Protein AF-A0A1V4E5U4-F1 (afdb_monomer_lite)

Structure (mmCIF, N/CA/C/O backbone):
data_AF-A0A1V4E5U4-F1
#
_entry.id   AF-A0A1V4E5U4-F1
#
loop_
_atom_site.group_PDB
_atom_site.id
_atom_site.type_symbol
_atom_site.label_atom_id
_atom_site.label_alt_id
_atom_site.label_comp_id
_atom_site.label_asym_id
_atom_site.label_entity_id
_atom_site.label_seq_id
_atom_site.pdbx_PDB_ins_code
_atom_site.Cartn_x
_atom_site.Cartn_y
_atom_site.Cartn_z
_atom_site.occupancy
_atom_site.B_iso_or_equiv
_atom_site.auth_seq_id
_atom_site.auth_comp_id
_atom_site.auth_asym_id
_atom_site.auth_atom_id
_atom_site.pdbx_PDB_model_num
ATOM 1 N N . MET A 1 1 ? -10.534 35.169 23.908 1.00 41.06 1 MET A N 1
ATOM 2 C CA . MET A 1 1 ? -10.774 34.418 22.659 1.00 41.06 1 MET A CA 1
ATOM 3 C C . MET A 1 1 ? -10.955 32.954 23.015 1.00 41.06 1 MET A C 1
ATOM 5 O O . MET A 1 1 ? -10.222 32.451 23.857 1.00 41.06 1 MET A O 1
ATOM 9 N N . LEU A 1 2 ? -11.997 32.345 2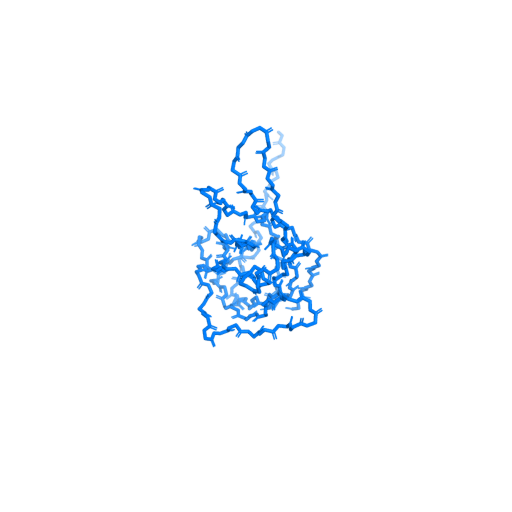2.458 1.00 39.38 2 LEU A N 1
ATOM 10 C CA . LEU A 1 2 ? -12.479 30.988 22.715 1.00 39.38 2 LEU A CA 1
ATOM 11 C C . LEU A 1 2 ? -11.385 29.955 22.383 1.00 39.38 2 LEU A C 1
ATOM 13 O O . LEU A 1 2 ? -10.937 29.896 21.241 1.00 39.38 2 LEU A O 1
ATOM 17 N N . SER A 1 3 ? -10.958 29.148 23.358 1.00 39.97 3 SER A N 1
ATOM 18 C CA . SER A 1 3 ? -10.188 27.933 23.068 1.00 39.97 3 SER A CA 1
ATOM 19 C C . SER A 1 3 ? -11.150 26.912 22.472 1.00 39.97 3 SER A C 1
ATOM 21 O O . SER A 1 3 ? -12.007 26.389 23.184 1.00 39.97 3 SER A O 1
ATOM 23 N N . LEU A 1 4 ? -11.041 26.647 21.168 1.00 44.25 4 LEU A N 1
ATOM 24 C CA . LEU A 1 4 ? -11.594 25.430 20.583 1.00 44.25 4 LEU A CA 1
ATOM 25 C C . LEU A 1 4 ? -10.846 24.263 21.232 1.00 44.25 4 LEU A C 1
ATOM 27 O O . LEU A 1 4 ? -9.720 23.946 20.856 1.00 44.25 4 LEU A O 1
ATOM 31 N N . ALA A 1 5 ? -11.460 23.649 22.239 1.00 43.66 5 ALA A N 1
ATOM 32 C CA . ALA A 1 5 ? -11.085 22.310 22.641 1.00 43.66 5 ALA A CA 1
ATOM 33 C C . ALA A 1 5 ? -11.330 21.414 21.421 1.00 43.66 5 ALA A C 1
ATOM 35 O O . ALA A 1 5 ? -12.478 21.106 21.097 1.00 43.66 5 ALA A O 1
ATOM 36 N N . LEU A 1 6 ? -10.264 21.036 20.708 1.00 47.09 6 LEU A N 1
ATOM 37 C CA . LEU A 1 6 ? -10.308 19.835 19.886 1.00 47.09 6 LEU A CA 1
ATOM 38 C C . LEU A 1 6 ? -10.666 18.719 20.862 1.00 47.09 6 LEU A C 1
ATOM 40 O O . LEU A 1 6 ? -9.841 18.330 21.690 1.00 47.09 6 LEU A O 1
ATOM 44 N N . ALA A 1 7 ? -11.919 18.268 20.825 1.00 43.84 7 ALA A N 1
ATOM 45 C CA . ALA A 1 7 ? -12.290 17.042 21.500 1.00 43.84 7 ALA A CA 1
ATOM 46 C C . ALA A 1 7 ? -11.277 15.977 21.050 1.00 43.84 7 ALA A C 1
ATOM 48 O O . ALA A 1 7 ? -11.037 15.878 19.841 1.00 43.84 7 ALA A O 1
ATOM 49 N N . PRO A 1 8 ? -10.634 15.236 21.972 1.00 42.00 8 PRO A N 1
ATOM 50 C CA . PRO A 1 8 ? -9.810 14.113 21.568 1.00 42.00 8 PRO A CA 1
ATOM 51 C C . PRO A 1 8 ? -10.705 13.207 20.728 1.00 42.00 8 PRO A C 1
ATOM 53 O O . PRO A 1 8 ? -11.703 12.682 21.227 1.00 42.00 8 PRO A O 1
ATOM 56 N N . SER A 1 9 ? -10.391 13.095 19.434 1.00 50.31 9 SER A N 1
ATOM 57 C CA . SER A 1 9 ? -11.001 12.102 18.557 1.00 50.31 9 SER A CA 1
ATOM 58 C C . SER A 1 9 ? -10.952 10.779 19.314 1.00 50.31 9 SER A C 1
ATOM 60 O O . SER A 1 9 ? -9.885 10.473 19.859 1.00 50.31 9 SER A O 1
ATOM 62 N N . PRO A 1 10 ? -12.064 10.031 19.434 1.00 47.19 10 PRO A N 1
ATOM 63 C CA . PRO A 1 10 ? -12.057 8.807 20.217 1.00 47.19 10 PRO A CA 1
ATOM 64 C C . PRO A 1 10 ? -10.911 7.941 19.703 1.00 47.19 10 PRO A C 1
ATOM 66 O O . PRO A 1 10 ? -10.859 7.616 18.515 1.00 47.19 10 PRO A O 1
ATOM 69 N N . ALA A 1 11 ? -9.944 7.664 20.582 1.00 51.22 11 ALA A N 1
ATOM 70 C CA . ALA A 1 11 ? -8.824 6.809 20.248 1.00 51.22 11 ALA A CA 1
ATOM 71 C C . ALA A 1 11 ? -9.411 5.501 19.714 1.00 51.22 11 ALA A C 1
ATOM 73 O O . ALA A 1 11 ? -10.242 4.875 20.373 1.00 51.22 11 ALA A O 1
ATOM 74 N N . MET A 1 12 ? -9.030 5.139 18.491 1.00 57.50 12 MET A N 1
ATOM 75 C CA . MET A 1 12 ? -9.413 3.884 17.856 1.00 57.50 12 MET A CA 1
ATOM 76 C C . MET A 1 12 ? -9.002 2.726 18.774 1.00 57.50 12 MET A C 1
ATOM 78 O O . MET A 1 12 ? -7.836 2.339 18.804 1.00 57.50 12 MET A O 1
ATOM 82 N N . ALA A 1 13 ? -9.947 2.196 19.552 1.00 50.78 13 ALA A N 1
ATOM 83 C CA . ALA A 1 13 ? -9.697 1.093 20.481 1.00 50.78 13 ALA A CA 1
ATOM 84 C C . ALA A 1 13 ? -9.611 -0.269 19.764 1.00 50.78 13 ALA A C 1
ATOM 86 O O . ALA A 1 13 ? -9.187 -1.255 20.360 1.00 50.78 13 ALA A O 1
ATOM 87 N N . GLY A 1 14 ? -10.016 -0.324 18.490 1.00 65.81 14 GLY A N 1
ATOM 88 C CA . GLY A 1 14 ? -10.008 -1.528 17.668 1.00 65.81 14 GLY A CA 1
ATOM 89 C C . GLY A 1 14 ? -8.713 -1.720 16.883 1.00 65.81 14 GLY A C 1
ATOM 90 O O . GLY A 1 14 ? -8.035 -0.766 16.498 1.00 65.81 14 GLY A O 1
ATOM 91 N N . THR A 1 15 ? -8.390 -2.983 16.628 1.00 79.75 15 THR A N 1
ATOM 92 C CA . THR A 1 15 ? -7.368 -3.383 15.663 1.00 79.75 15 THR A CA 1
ATOM 93 C C . THR A 1 15 ? -7.874 -3.108 14.245 1.00 79.75 15 THR A C 1
ATOM 95 O O . THR A 1 15 ? -8.970 -3.542 13.897 1.00 79.75 15 THR A O 1
ATOM 98 N N . VAL A 1 16 ? -7.086 -2.406 13.427 1.00 89.62 16 VAL A N 1
ATOM 99 C CA . VAL A 1 16 ? -7.415 -2.146 12.015 1.00 89.62 16 VAL A CA 1
ATOM 100 C C . VAL A 1 16 ? -6.669 -3.129 11.134 1.00 89.62 16 VAL A C 1
ATOM 102 O O . VAL A 1 16 ? -5.477 -3.346 11.333 1.00 89.62 16 VAL A O 1
ATOM 105 N N . THR A 1 17 ? -7.336 -3.678 10.126 1.00 92.88 17 THR A N 1
ATOM 106 C CA . THR A 1 17 ? -6.674 -4.450 9.071 1.00 92.88 17 THR A CA 1
ATOM 107 C C . THR A 1 17 ? -6.534 -3.595 7.820 1.00 92.88 17 THR A C 1
ATOM 109 O O . THR A 1 17 ? -7.520 -3.081 7.301 1.00 92.88 17 THR A O 1
ATOM 112 N N . LEU A 1 18 ? -5.314 -3.447 7.316 1.00 93.94 18 LEU A N 1
ATOM 113 C CA . LEU A 1 18 ? -5.061 -2.921 5.983 1.00 93.94 18 LEU A CA 1
ATOM 114 C C . LEU A 1 18 ? -5.153 -4.063 4.969 1.00 93.94 18 LEU A C 1
ATOM 116 O O . LEU A 1 18 ? -4.450 -5.055 5.115 1.00 93.94 18 LEU A O 1
ATOM 120 N N . GLN A 1 19 ? -5.955 -3.899 3.925 1.00 95.88 19 GLN A N 1
ATOM 121 C CA . GLN A 1 19 ? -5.927 -4.696 2.703 1.00 95.88 19 GLN A CA 1
ATOM 122 C C . GLN A 1 19 ? -5.356 -3.819 1.589 1.00 95.88 19 GLN A C 1
ATOM 124 O O . GLN A 1 19 ? -6.002 -2.881 1.121 1.00 95.88 19 GLN A O 1
ATOM 129 N N . ALA A 1 20 ? -4.111 -4.081 1.213 1.00 94.06 20 ALA A N 1
ATOM 130 C CA . ALA A 1 20 ? -3.353 -3.254 0.292 1.00 94.06 20 ALA A CA 1
ATOM 131 C C . ALA A 1 20 ? -3.200 -3.935 -1.065 1.00 94.06 20 ALA A C 1
ATOM 133 O O . ALA A 1 20 ? -2.895 -5.123 -1.135 1.00 94.06 20 ALA A O 1
ATOM 134 N N . THR A 1 21 ? -3.331 -3.151 -2.131 1.00 94.00 21 THR A N 1
ATOM 135 C CA . THR A 1 21 ? -2.782 -3.465 -3.453 1.00 94.00 21 THR A CA 1
ATOM 136 C C . THR A 1 21 ? -1.715 -2.427 -3.780 1.00 94.00 21 THR A C 1
ATOM 138 O O . THR A 1 21 ? -1.976 -1.230 -3.673 1.00 94.00 21 THR A O 1
ATOM 141 N N . VAL A 1 22 ? -0.516 -2.858 -4.161 1.00 91.12 22 VAL A N 1
ATOM 142 C CA . VAL A 1 22 ? 0.575 -1.969 -4.579 1.00 91.12 22 VAL A CA 1
ATOM 143 C C . VAL A 1 22 ? 0.969 -2.339 -5.996 1.00 91.12 22 VAL A C 1
ATOM 145 O O . VAL A 1 22 ? 1.429 -3.451 -6.241 1.00 91.12 22 VAL A O 1
ATOM 148 N N . ASP A 1 23 ? 0.746 -1.411 -6.913 1.00 88.81 23 ASP A N 1
ATOM 149 C CA . ASP A 1 23 ? 0.934 -1.557 -8.352 1.00 88.81 23 ASP A CA 1
ATOM 150 C C . ASP A 1 23 ? 2.159 -0.748 -8.793 1.00 88.81 23 ASP A C 1
ATOM 152 O O . ASP A 1 23 ? 2.264 0.442 -8.484 1.00 88.81 23 ASP A O 1
ATOM 156 N N . CYS A 1 24 ? 3.084 -1.387 -9.508 1.00 81.25 24 CYS A N 1
ATOM 157 C CA . CYS A 1 24 ? 4.146 -0.693 -10.225 1.00 81.25 24 CYS A CA 1
ATOM 158 C C . CYS A 1 24 ? 3.659 -0.335 -11.632 1.00 81.25 24 CYS A C 1
ATOM 160 O O . CYS A 1 24 ? 3.873 -1.061 -12.605 1.00 81.25 24 CYS A O 1
ATOM 162 N N . LEU A 1 25 ? 3.016 0.829 -11.733 1.00 70.62 25 LEU A N 1
ATOM 163 C CA . LEU A 1 25 ? 2.399 1.312 -12.958 1.00 70.62 25 LEU A CA 1
ATOM 164 C C . LEU A 1 25 ? 3.471 1.533 -14.034 1.00 70.62 25 LEU A C 1
ATOM 166 O O . LEU A 1 25 ? 4.252 2.484 -13.970 1.00 70.62 25 LEU A O 1
ATOM 170 N N . ASN A 1 26 ? 3.443 0.687 -15.066 1.00 58.28 26 ASN A N 1
ATOM 171 C CA . ASN A 1 26 ? 4.199 0.836 -16.314 1.00 58.28 26 ASN A CA 1
ATOM 172 C C . ASN A 1 26 ? 5.725 0.932 -16.158 1.00 58.28 26 ASN A C 1
ATOM 174 O O . ASN A 1 26 ? 6.346 1.775 -16.810 1.00 58.28 26 ASN A O 1
ATOM 178 N N . TYR A 1 27 ? 6.349 0.068 -15.354 1.00 61.84 27 TYR A N 1
ATOM 179 C CA . TYR A 1 27 ? 7.808 -0.024 -15.359 1.00 61.84 27 TYR A CA 1
ATOM 180 C C . TYR A 1 27 ? 8.312 -1.393 -15.828 1.00 61.84 27 TYR A C 1
ATOM 182 O O . TYR A 1 27 ? 8.026 -2.435 -15.251 1.00 61.84 27 TYR A O 1
ATOM 190 N N . ASN A 1 28 ? 9.040 -1.365 -16.942 1.00 55.56 28 ASN A N 1
ATOM 191 C CA . ASN A 1 28 ? 9.829 -2.468 -17.466 1.00 55.56 28 ASN A CA 1
ATOM 192 C C . ASN A 1 28 ? 11.074 -1.844 -18.100 1.00 55.56 28 ASN A C 1
ATOM 194 O O . ASN A 1 28 ? 11.074 -1.519 -19.294 1.00 55.56 28 ASN A O 1
ATOM 198 N N . SER A 1 29 ? 12.108 -1.596 -17.296 1.00 52.09 29 SER A N 1
ATOM 199 C CA . SER A 1 29 ? 13.386 -1.171 -17.853 1.00 52.09 29 SER A CA 1
ATOM 200 C C . SER A 1 29 ? 13.956 -2.345 -18.645 1.00 52.09 29 SER A C 1
ATOM 202 O O . SER A 1 29 ? 14.160 -3.433 -18.116 1.00 52.09 29 SER A O 1
ATOM 204 N N . PHE A 1 30 ? 14.194 -2.149 -19.941 1.00 54.25 30 PHE A N 1
ATOM 205 C CA . PHE A 1 30 ? 14.942 -3.090 -20.787 1.00 54.25 30 PHE A CA 1
ATOM 206 C C . PHE A 1 30 ? 14.378 -4.518 -20.945 1.00 54.25 30 PHE A C 1
ATOM 208 O O . PHE A 1 30 ? 15.080 -5.381 -21.469 1.00 54.25 30 PHE A O 1
ATOM 215 N N . GLY A 1 31 ? 13.124 -4.785 -20.578 1.00 56.69 31 GLY A N 1
ATOM 216 C CA . GLY A 1 31 ? 12.544 -6.127 -20.697 1.00 56.69 31 GLY A CA 1
ATOM 217 C C . GLY A 1 31 ? 12.778 -7.027 -19.479 1.00 56.69 31 GLY A C 1
ATOM 218 O O . GLY A 1 31 ? 12.482 -8.218 -19.573 1.00 56.69 31 GLY A O 1
ATOM 219 N N . ASP A 1 32 ? 13.305 -6.503 -18.365 1.00 60.66 32 ASP A N 1
ATOM 220 C CA . ASP A 1 32 ? 13.544 -7.288 -17.154 1.00 60.66 32 ASP A CA 1
ATOM 221 C C . ASP A 1 32 ? 12.244 -7.512 -16.368 1.00 60.66 32 ASP A C 1
ATOM 223 O O . ASP A 1 32 ? 11.608 -6.593 -15.854 1.00 60.66 32 ASP A O 1
ATOM 227 N N . THR A 1 33 ? 11.844 -8.775 -16.242 1.00 59.03 33 THR A N 1
ATOM 228 C CA . THR A 1 33 ? 10.634 -9.167 -15.512 1.00 59.03 33 THR A CA 1
ATOM 229 C C . THR A 1 33 ? 10.744 -8.955 -14.000 1.00 59.03 33 THR A C 1
ATOM 231 O O . THR A 1 33 ? 9.735 -9.047 -13.303 1.00 59.03 33 THR A O 1
ATOM 234 N N . ARG A 1 34 ? 11.948 -8.696 -13.465 1.00 62.31 34 ARG A N 1
ATOM 235 C CA . ARG A 1 34 ? 12.157 -8.375 -12.041 1.00 62.31 34 ARG A CA 1
ATOM 236 C C . ARG A 1 34 ? 11.586 -7.012 -11.653 1.00 62.31 34 ARG A C 1
ATOM 238 O O . ARG A 1 34 ? 11.205 -6.835 -10.503 1.00 62.31 34 ARG A O 1
ATOM 245 N N . ASP A 1 35 ? 11.449 -6.107 -12.619 1.00 63.34 35 ASP A N 1
ATOM 246 C CA . ASP A 1 35 ? 10.859 -4.778 -12.433 1.00 63.34 35 ASP A CA 1
ATOM 247 C C . ASP A 1 35 ? 9.323 -4.788 -12.445 1.00 63.34 35 ASP A C 1
ATOM 249 O O . ASP A 1 35 ? 8.693 -3.766 -12.181 1.00 63.34 35 ASP A O 1
ATOM 253 N N . TRP A 1 36 ? 8.699 -5.925 -12.773 1.00 64.62 36 TRP A N 1
ATOM 254 C CA . TRP A 1 36 ? 7.247 -5.980 -12.927 1.00 64.62 36 TRP A CA 1
ATOM 255 C C . TRP A 1 36 ? 6.535 -5.757 -11.595 1.00 64.62 36 TRP A C 1
ATOM 257 O O . TRP A 1 36 ? 5.524 -5.070 -11.570 1.00 64.62 36 TRP A O 1
ATOM 267 N N . TYR A 1 37 ? 7.070 -6.271 -10.486 1.00 74.75 37 TYR A N 1
ATOM 268 C CA . TYR A 1 37 ? 6.404 -6.192 -9.189 1.00 74.75 37 TYR A CA 1
ATOM 269 C C . TYR A 1 37 ? 7.122 -5.274 -8.193 1.00 74.75 37 TYR A C 1
ATOM 271 O O . TYR A 1 37 ? 8.350 -5.185 -8.209 1.00 74.75 37 TYR A O 1
ATOM 279 N N . PRO A 1 38 ? 6.381 -4.667 -7.245 1.00 77.81 38 PRO A N 1
ATOM 280 C CA . PRO A 1 38 ? 6.986 -3.888 -6.177 1.00 77.81 38 PRO A CA 1
ATOM 281 C C . PRO A 1 38 ? 7.958 -4.720 -5.338 1.00 77.81 38 PRO A C 1
ATOM 283 O O . PRO A 1 38 ? 7.648 -5.818 -4.875 1.00 77.81 38 PRO A O 1
ATOM 286 N N . ILE A 1 39 ? 9.123 -4.142 -5.089 1.00 79.19 39 ILE A N 1
ATOM 287 C CA . ILE A 1 39 ? 10.203 -4.693 -4.286 1.00 79.19 39 ILE A CA 1
ATOM 288 C C . ILE A 1 39 ? 10.124 -4.082 -2.892 1.00 79.19 39 ILE A C 1
ATOM 290 O O . ILE A 1 39 ? 9.982 -2.864 -2.731 1.00 79.19 39 ILE A O 1
ATOM 294 N N . SER A 1 40 ? 10.242 -4.945 -1.882 1.00 82.31 40 SER A N 1
ATOM 295 C CA . SER A 1 40 ? 10.269 -4.579 -0.463 1.00 82.31 40 SER A CA 1
ATOM 296 C C . SER A 1 40 ? 9.163 -3.592 -0.050 1.00 82.31 40 SER A C 1
ATOM 298 O O . SER A 1 40 ? 9.475 -2.552 0.541 1.00 82.31 40 SER A O 1
ATOM 300 N N . PRO A 1 41 ? 7.876 -3.870 -0.350 1.00 88.00 41 PRO A N 1
ATOM 301 C CA . PRO A 1 41 ? 6.795 -3.029 0.134 1.00 88.00 41 PRO A CA 1
ATOM 302 C C . PRO A 1 41 ? 6.816 -2.976 1.664 1.00 88.00 41 PRO A C 1
ATOM 304 O O . PRO A 1 41 ? 7.024 -3.980 2.352 1.00 88.00 41 PRO A O 1
ATOM 307 N N . SER A 1 42 ? 6.603 -1.785 2.206 1.00 90.94 42 SER A N 1
ATOM 308 C CA . SER A 1 42 ? 6.476 -1.571 3.639 1.00 90.94 42 SER A CA 1
ATOM 309 C C . SER A 1 42 ? 5.357 -0.591 3.943 1.00 90.94 42 SER A C 1
ATOM 311 O O . SER A 1 42 ? 5.045 0.309 3.159 1.00 90.94 42 SER A O 1
ATOM 313 N N . VAL A 1 43 ? 4.738 -0.793 5.097 1.00 91.94 43 VAL A N 1
ATOM 314 C CA . VAL A 1 43 ? 3.616 0.007 5.573 1.00 91.94 43 VAL A CA 1
ATOM 315 C C . VAL A 1 43 ? 4.122 0.964 6.642 1.00 91.94 43 VAL A C 1
ATOM 31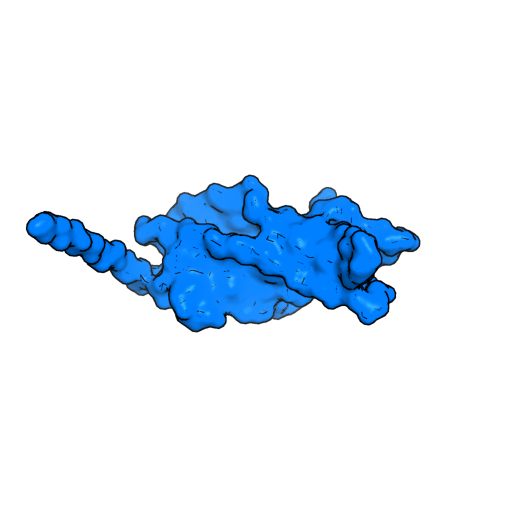7 O O . VAL A 1 43 ? 4.795 0.555 7.586 1.00 91.94 43 VAL A O 1
ATOM 320 N N . GLY A 1 44 ? 3.779 2.240 6.510 1.00 91.12 44 GLY A N 1
ATOM 321 C CA . GLY A 1 44 ? 3.900 3.217 7.584 1.00 91.12 44 GLY A CA 1
ATOM 322 C C . GLY A 1 44 ? 2.557 3.387 8.283 1.00 91.12 44 GLY A C 1
ATOM 323 O O . GLY A 1 44 ? 1.537 3.551 7.628 1.00 91.12 44 GLY A O 1
ATOM 324 N N . ALA A 1 45 ? 2.539 3.370 9.609 1.00 89.94 45 ALA A N 1
ATOM 325 C CA . ALA A 1 45 ? 1.349 3.568 10.428 1.00 89.94 45 ALA A CA 1
ATOM 326 C C . ALA A 1 45 ? 1.658 4.594 11.518 1.00 89.94 45 ALA A C 1
ATOM 328 O O . ALA A 1 45 ? 2.590 4.420 12.303 1.00 89.94 45 ALA A O 1
ATOM 329 N N . SER A 1 46 ? 0.884 5.675 11.575 1.00 87.88 46 SER A N 1
ATOM 330 C CA . SER A 1 46 ? 1.052 6.741 12.570 1.00 87.88 46 SER A CA 1
ATOM 331 C C . SER A 1 46 ? -0.098 6.765 13.579 1.00 87.88 46 SER A C 1
ATOM 333 O O . SER A 1 46 ? -1.219 6.390 13.231 1.00 87.88 46 SER A O 1
ATOM 335 N N . PRO A 1 47 ? 0.157 7.196 14.831 1.00 81.06 47 PRO A N 1
ATOM 336 C CA . PRO A 1 47 ? 1.409 7.787 15.338 1.00 81.06 47 PRO A CA 1
ATOM 337 C C . PRO A 1 47 ? 2.503 6.775 15.725 1.00 81.06 47 PRO A C 1
ATOM 339 O O . PRO A 1 47 ? 3.632 7.170 15.987 1.00 81.06 47 PRO A O 1
ATOM 342 N N . TYR A 1 48 ? 2.193 5.481 15.767 1.00 68.38 48 TYR A N 1
ATOM 343 C CA . TYR A 1 48 ? 3.044 4.481 16.422 1.00 68.38 48 TYR A CA 1
ATOM 344 C C . TYR A 1 48 ? 4.250 3.987 15.602 1.00 68.38 48 TYR A C 1
ATOM 346 O O . TYR A 1 48 ? 4.910 3.041 16.021 1.00 68.38 48 TYR A O 1
ATOM 354 N N . GLY A 1 49 ? 4.546 4.595 14.446 1.00 63.59 49 GLY A N 1
ATOM 355 C CA . GLY A 1 49 ? 5.645 4.182 13.559 1.00 63.59 49 GLY A CA 1
ATOM 356 C C . GLY A 1 49 ? 5.554 2.718 13.104 1.00 63.59 49 GLY A C 1
ATOM 357 O O . GLY A 1 49 ? 6.568 2.112 12.771 1.00 63.59 49 GLY A O 1
ATOM 358 N N . GLY A 1 50 ? 4.354 2.134 13.160 1.00 65.88 50 GLY A N 1
ATOM 359 C CA . GLY A 1 50 ? 4.110 0.714 12.921 1.00 65.88 50 GLY A CA 1
ATOM 360 C C . GLY A 1 50 ? 3.877 0.391 11.450 1.00 65.88 50 GLY A C 1
ATOM 361 O O . GLY A 1 50 ? 3.923 1.268 10.597 1.00 65.88 50 GLY A O 1
ATOM 362 N N . GLY A 1 51 ? 3.595 -0.874 11.156 1.00 69.44 51 GLY A N 1
ATOM 363 C CA . GLY A 1 51 ? 3.390 -1.373 9.800 1.00 69.44 51 GLY A CA 1
ATOM 364 C C . GLY A 1 51 ? 4.577 -2.225 9.345 1.00 69.44 51 GLY A C 1
ATOM 365 O O . GLY A 1 51 ? 4.469 -3.440 9.278 1.00 69.44 51 GLY A O 1
ATOM 366 N N . GLY A 1 52 ? 5.740 -1.625 9.133 1.00 85.31 52 GLY A N 1
ATOM 367 C CA . GLY A 1 52 ? 6.967 -2.366 8.843 1.00 85.31 52 GLY A CA 1
ATOM 368 C C . GLY A 1 52 ? 6.962 -3.077 7.486 1.00 85.31 52 GLY A C 1
ATOM 369 O O . GLY A 1 52 ? 6.099 -2.846 6.637 1.00 85.31 52 GLY A O 1
ATOM 370 N N . ALA A 1 53 ? 7.992 -3.894 7.261 1.00 88.00 53 ALA A N 1
ATOM 371 C CA . ALA A 1 53 ? 8.162 -4.631 6.014 1.00 88.00 53 ALA A CA 1
ATOM 372 C C . ALA A 1 53 ? 7.074 -5.698 5.852 1.00 88.00 53 ALA A C 1
ATOM 374 O O . ALA A 1 53 ? 6.814 -6.470 6.777 1.00 88.00 53 ALA A O 1
ATOM 375 N N . VAL A 1 54 ? 6.490 -5.771 4.658 1.00 88.94 54 VAL A N 1
ATOM 376 C CA . VAL A 1 54 ? 5.538 -6.823 4.308 1.00 88.94 54 VAL A CA 1
ATOM 377 C C . VAL A 1 54 ? 6.336 -8.077 3.936 1.00 88.94 54 VAL A C 1
ATOM 379 O O . VAL A 1 54 ? 7.163 -8.022 3.020 1.00 88.94 54 VAL A O 1
ATOM 382 N N . PRO A 1 55 ? 6.148 -9.216 4.621 1.00 87.56 55 PRO A N 1
ATOM 383 C CA . PRO A 1 55 ? 6.889 -10.428 4.306 1.00 87.56 55 PRO A CA 1
ATOM 384 C C . PRO A 1 55 ? 6.426 -11.016 2.970 1.00 87.56 55 PRO A C 1
ATOM 386 O O . PRO A 1 55 ? 5.234 -11.099 2.691 1.00 87.56 55 PRO A O 1
ATOM 389 N N . TYR A 1 56 ? 7.367 -11.491 2.152 1.00 82.75 56 TYR A N 1
ATOM 390 C CA . TYR A 1 56 ? 7.054 -12.076 0.839 1.00 82.75 56 TYR A CA 1
ATOM 391 C C . TYR A 1 56 ? 6.046 -13.228 0.911 1.00 82.75 56 TYR A C 1
ATOM 393 O O . TYR A 1 56 ? 5.178 -13.347 0.054 1.00 82.75 56 TYR A O 1
ATOM 401 N N . SER A 1 57 ? 6.093 -14.029 1.976 1.00 87.31 57 SER A N 1
ATOM 402 C CA . SER A 1 57 ? 5.155 -15.131 2.204 1.00 87.31 57 SER A CA 1
ATOM 403 C C . SER A 1 57 ? 3.700 -14.700 2.427 1.00 87.31 57 SER A C 1
ATOM 405 O O . SER A 1 57 ? 2.818 -15.548 2.328 1.00 87.31 57 SER A O 1
ATOM 407 N N . SER A 1 58 ? 3.430 -13.426 2.735 1.00 88.94 58 SER A N 1
ATOM 408 C CA . SER A 1 58 ? 2.067 -12.896 2.887 1.00 88.94 58 SER A CA 1
ATOM 409 C C . SER A 1 58 ? 1.570 -12.131 1.661 1.00 88.94 58 SER A C 1
ATOM 411 O O . SER A 1 58 ? 0.468 -11.585 1.702 1.00 88.94 58 SER A O 1
ATOM 413 N N . MET A 1 59 ? 2.381 -12.036 0.605 1.00 90.69 59 MET A N 1
ATOM 414 C CA . MET A 1 59 ? 2.033 -11.310 -0.611 1.00 90.69 59 MET A CA 1
ATOM 415 C C . MET A 1 59 ? 1.458 -12.252 -1.668 1.00 90.69 59 MET A C 1
ATOM 417 O O . MET A 1 59 ? 1.946 -13.361 -1.879 1.00 90.69 59 MET A O 1
ATOM 421 N N . VAL A 1 60 ? 0.424 -11.787 -2.363 1.00 93.31 60 VAL A N 1
ATOM 422 C CA . VAL A 1 60 ? -0.219 -12.485 -3.478 1.00 93.31 60 VAL A CA 1
ATOM 423 C C . VAL A 1 60 ? -0.019 -11.667 -4.745 1.00 93.31 60 VAL A C 1
ATOM 425 O O . VAL A 1 60 ? -0.371 -10.489 -4.792 1.00 93.31 60 VAL A O 1
ATOM 428 N N . ALA A 1 61 ? 0.581 -12.281 -5.763 1.00 88.12 61 ALA A N 1
ATOM 429 C CA . ALA A 1 61 ? 0.846 -11.609 -7.027 1.00 88.12 61 ALA A CA 1
ATOM 430 C C . ALA A 1 61 ? -0.463 -11.415 -7.79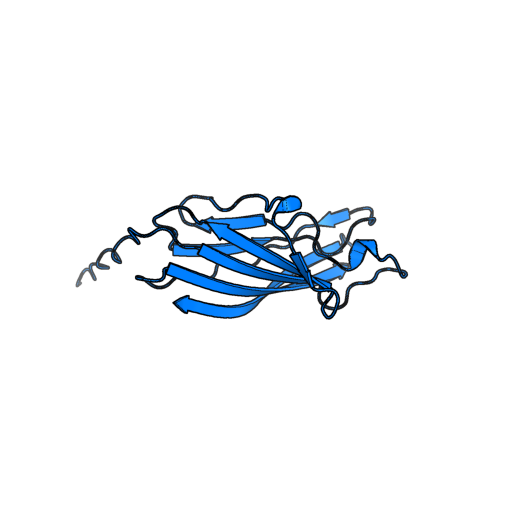2 1.00 88.12 61 ALA A C 1
ATOM 432 O O . ALA A 1 61 ? -1.283 -12.332 -7.869 1.00 88.12 61 ALA A O 1
ATOM 433 N N . VAL A 1 62 ? -0.619 -10.253 -8.421 1.00 87.69 62 VAL A N 1
ATOM 434 C CA . VAL A 1 62 ? -1.684 -9.955 -9.380 1.00 87.69 62 VAL A CA 1
ATOM 435 C C . VAL A 1 62 ? -1.036 -9.740 -10.751 1.00 87.69 62 VAL A C 1
ATOM 437 O O . VAL A 1 62 ? -0.673 -8.611 -11.085 1.00 87.69 62 VAL A O 1
ATOM 440 N N . PRO A 1 63 ? -0.867 -10.800 -11.568 1.00 81.75 63 PRO A N 1
ATOM 441 C CA . PRO A 1 63 ? -0.106 -10.704 -12.814 1.00 81.75 63 PRO A CA 1
ATOM 442 C C . PRO A 1 63 ? -0.713 -9.777 -13.859 1.00 81.75 63 PRO A C 1
ATOM 444 O O . PRO A 1 63 ? 0.022 -9.195 -14.642 1.00 81.75 63 PRO A O 1
ATOM 447 N N . ALA A 1 64 ? -2.037 -9.607 -13.866 1.00 79.62 6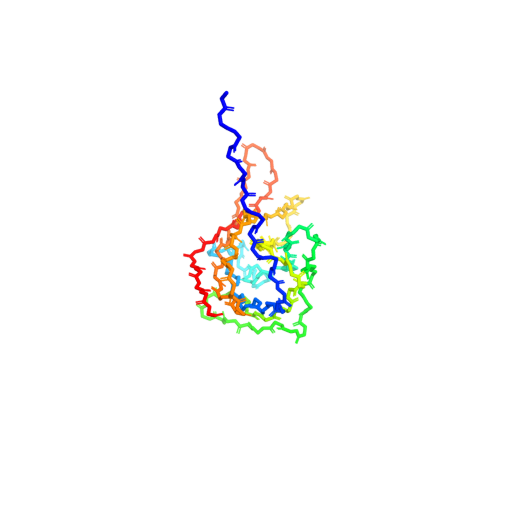4 ALA A N 1
ATOM 448 C CA . ALA A 1 64 ? -2.715 -8.758 -14.846 1.00 79.62 64 ALA A CA 1
ATOM 449 C C . ALA A 1 64 ? -2.327 -7.271 -14.736 1.00 79.62 64 ALA A C 1
ATO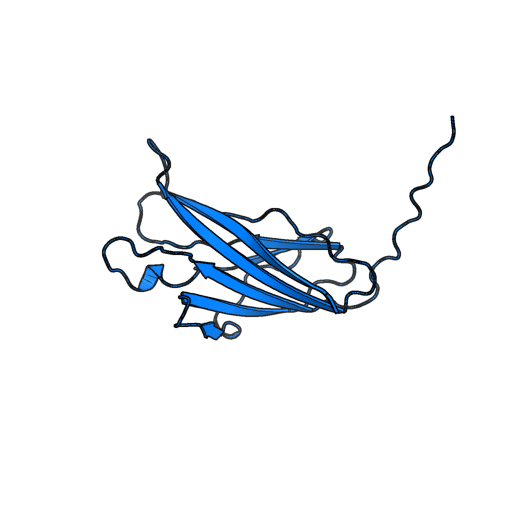M 451 O O . ALA A 1 64 ? -2.402 -6.549 -15.725 1.00 79.62 64 ALA A O 1
ATOM 452 N N . THR A 1 65 ? -1.929 -6.826 -13.542 1.00 76.12 65 THR A N 1
ATOM 453 C CA . THR A 1 65 ? -1.561 -5.432 -13.244 1.00 76.12 65 THR A CA 1
ATOM 454 C C . THR A 1 65 ? -0.162 -5.324 -12.643 1.00 76.12 65 THR A C 1
ATOM 456 O O . THR A 1 65 ? 0.187 -4.287 -12.103 1.00 76.12 65 THR A O 1
ATOM 459 N N . HIS A 1 66 ? 0.608 -6.415 -12.656 1.00 79.62 66 HIS A N 1
ATOM 460 C CA . HIS A 1 66 ? 1.909 -6.533 -11.996 1.00 79.62 66 HIS A CA 1
ATOM 461 C C . HIS A 1 66 ? 1.955 -5.952 -10.563 1.00 79.62 66 HIS A C 1
ATOM 463 O O . HIS A 1 66 ? 2.890 -5.266 -10.153 1.00 79.62 66 HIS A O 1
ATOM 469 N N . ALA A 1 67 ? 0.915 -6.231 -9.776 1.00 86.75 67 ALA A N 1
ATOM 470 C CA . ALA A 1 67 ? 0.768 -5.701 -8.424 1.00 86.75 67 ALA A CA 1
ATOM 471 C C . ALA A 1 67 ? 0.985 -6.780 -7.353 1.00 86.75 67 ALA A C 1
ATOM 473 O O . ALA A 1 67 ? 0.804 -7.973 -7.607 1.00 86.75 67 ALA A O 1
ATOM 474 N N . TRP A 1 68 ? 1.312 -6.354 -6.133 1.00 91.06 68 TRP A N 1
ATOM 475 C CA . TRP A 1 68 ? 1.216 -7.193 -4.937 1.00 91.06 68 TRP A CA 1
ATOM 476 C C . TRP A 1 68 ? -0.034 -6.852 -4.143 1.00 91.06 68 TRP A C 1
ATOM 478 O O . TRP A 1 68 ? -0.310 -5.683 -3.874 1.00 91.06 68 TRP A O 1
ATOM 488 N N . GLN A 1 69 ? -0.745 -7.886 -3.708 1.00 93.94 69 GLN A N 1
ATOM 489 C CA . GLN A 1 69 ? -1.795 -7.790 -2.706 1.00 93.94 69 GLN A CA 1
ATOM 490 C C . GLN A 1 69 ? -1.323 -8.367 -1.381 1.00 93.94 69 GLN A C 1
ATOM 492 O O . GLN A 1 69 ? -0.683 -9.415 -1.349 1.00 93.94 69 GLN A O 1
ATOM 497 N N . PHE A 1 70 ? -1.648 -7.699 -0.280 1.00 94.88 70 PHE A N 1
ATOM 498 C CA . PHE A 1 70 ? -1.358 -8.196 1.060 1.00 94.88 70 PHE A CA 1
ATOM 499 C C . PHE A 1 70 ? -2.356 -7.653 2.077 1.00 94.88 70 PHE A C 1
ATOM 501 O O . PHE A 1 70 ? -2.985 -6.613 1.877 1.00 94.88 70 PHE A O 1
ATOM 508 N N . ALA A 1 71 ? -2.471 -8.361 3.196 1.00 94.25 71 ALA A N 1
ATOM 509 C CA . ALA A 1 71 ? -3.208 -7.899 4.357 1.00 94.25 71 ALA A CA 1
ATOM 510 C C . ALA A 1 71 ? -2.250 -7.700 5.528 1.00 94.25 71 ALA A C 1
ATOM 512 O O . ALA A 1 71 ? -1.347 -8.510 5.740 1.00 94.25 71 ALA A O 1
ATOM 513 N N . GLN A 1 72 ? -2.455 -6.636 6.297 1.00 91.50 72 GLN A N 1
ATOM 514 C CA . GLN A 1 72 ? -1.622 -6.352 7.448 1.00 91.50 72 GLN A CA 1
ATOM 515 C C . GLN A 1 72 ? -2.405 -5.728 8.591 1.00 91.50 72 GLN A C 1
ATOM 517 O O . GLN A 1 72 ? -3.095 -4.723 8.439 1.00 91.50 72 GLN A O 1
ATOM 522 N N . THR A 1 73 ? -2.243 -6.311 9.768 1.00 90.88 73 THR A N 1
ATOM 523 C CA . THR A 1 73 ? -2.803 -5.780 11.001 1.00 90.88 73 THR A CA 1
ATOM 524 C C . THR A 1 73 ? -2.014 -4.551 11.440 1.00 90.88 73 THR A C 1
ATOM 526 O O . THR A 1 73 ? -0.799 -4.613 11.630 1.00 90.88 73 THR A O 1
ATOM 529 N N . LEU A 1 74 ? -2.703 -3.428 11.608 1.00 88.75 74 LEU A N 1
ATOM 530 C CA . LEU A 1 74 ? -2.123 -2.186 12.097 1.00 88.75 74 LEU A CA 1
ATOM 531 C C . LEU A 1 74 ? -2.211 -2.131 13.630 1.00 88.75 74 LEU A C 1
ATOM 533 O O . LEU A 1 74 ? -3.172 -2.648 14.213 1.00 88.75 74 LEU A O 1
ATOM 537 N N . PRO A 1 75 ? -1.247 -1.478 14.303 1.00 86.62 75 PRO A N 1
ATOM 538 C CA . PRO A 1 75 ? -1.334 -1.240 15.738 1.00 86.62 75 PRO A CA 1
ATOM 539 C C . PRO A 1 75 ? -2.643 -0.536 16.116 1.00 86.62 75 PRO A C 1
ATOM 541 O O . PRO A 1 75 ? -3.120 0.346 15.393 1.00 86.62 75 PRO A O 1
ATOM 544 N N . SER A 1 76 ? -3.208 -0.886 17.272 1.00 83.81 76 SER A N 1
ATOM 545 C CA . SER A 1 76 ? -4.355 -0.167 17.841 1.00 83.81 76 SER A CA 1
ATOM 546 C C . SER A 1 76 ? -4.040 1.322 17.984 1.00 83.81 76 SER A C 1
ATOM 548 O O . SER A 1 76 ? -2.921 1.685 18.348 1.00 83.81 76 SER A O 1
ATOM 550 N N . GLY A 1 77 ? -5.021 2.185 17.728 1.00 81.44 77 GLY A N 1
ATOM 551 C CA . GLY A 1 77 ? -4.822 3.633 17.772 1.00 81.44 77 GLY A CA 1
ATOM 552 C C . GLY A 1 77 ? -4.137 4.223 16.535 1.00 81.44 77 GLY A C 1
ATOM 553 O O . GLY A 1 77 ? -3.865 5.421 16.528 1.00 81.44 77 GLY A O 1
ATOM 554 N N . THR A 1 78 ? -3.864 3.431 15.491 1.00 87.69 78 THR A N 1
ATOM 555 C CA . THR A 1 78 ? -3.405 3.975 14.204 1.00 87.69 78 THR A CA 1
ATOM 556 C C . THR A 1 78 ? -4.471 4.904 13.623 1.00 87.69 78 THR A C 1
ATOM 558 O O . THR A 1 78 ? -5.636 4.527 13.502 1.00 87.69 78 THR A O 1
ATOM 561 N N . THR A 1 79 ? -4.065 6.116 13.253 1.00 89.69 79 THR A N 1
ATOM 562 C CA . THR A 1 79 ? -4.934 7.156 12.681 1.00 89.69 79 THR A CA 1
ATOM 563 C C . THR A 1 79 ? -4.569 7.513 11.250 1.00 89.69 79 THR A C 1
ATOM 565 O O . THR A 1 79 ? -5.348 8.188 10.579 1.00 89.69 79 THR A O 1
ATOM 568 N N . SER A 1 80 ? -3.418 7.063 10.752 1.00 90.62 80 SER A N 1
ATOM 569 C CA . SER A 1 80 ? -3.088 7.153 9.334 1.00 90.62 80 SER A CA 1
ATOM 570 C C . SER A 1 80 ? -2.154 6.038 8.881 1.00 90.62 80 SER A C 1
ATOM 572 O O . SER A 1 80 ? -1.381 5.495 9.675 1.00 90.62 80 SER A O 1
ATOM 574 N N . VAL A 1 81 ? -2.233 5.708 7.592 1.00 92.00 81 VAL A N 1
ATOM 575 C CA . VAL A 1 81 ? -1.439 4.656 6.954 1.00 92.00 81 VAL A CA 1
ATOM 576 C C . VAL A 1 81 ? -0.831 5.136 5.638 1.00 92.00 81 VAL A C 1
ATOM 578 O O . VAL A 1 81 ? -1.488 5.811 4.851 1.00 92.00 81 VAL A O 1
ATOM 581 N N . SER A 1 82 ? 0.426 4.802 5.386 1.00 92.38 82 SER A N 1
ATOM 582 C CA . SER A 1 82 ? 1.135 5.037 4.129 1.00 92.38 82 SER A CA 1
ATOM 583 C C . SER A 1 82 ? 1.770 3.745 3.634 1.00 92.38 82 SER A C 1
ATOM 585 O O . SER A 1 82 ? 1.949 2.790 4.391 1.00 92.38 82 SER A O 1
ATOM 587 N N . VAL A 1 83 ? 2.142 3.729 2.359 1.00 91.25 83 VAL A N 1
ATOM 588 C CA . VAL A 1 83 ? 2.944 2.656 1.776 1.00 91.25 83 VAL A CA 1
ATOM 589 C C . VAL A 1 83 ? 4.214 3.246 1.195 1.00 91.25 83 VAL A C 1
ATOM 591 O O . VAL A 1 83 ? 4.211 4.338 0.628 1.00 91.25 83 VAL A O 1
ATOM 594 N N . SER A 1 84 ? 5.304 2.504 1.324 1.00 88.94 84 SER A N 1
ATOM 595 C CA . SER A 1 84 ? 6.503 2.725 0.534 1.00 88.94 84 SER A CA 1
ATOM 596 C C . SER A 1 84 ? 6.877 1.448 -0.194 1.00 88.94 84 SER A C 1
ATOM 598 O O . SER A 1 84 ? 6.701 0.346 0.326 1.00 88.94 84 SER A O 1
ATOM 600 N N . ALA A 1 85 ? 7.343 1.600 -1.424 1.00 86.50 85 ALA A N 1
ATOM 601 C CA . ALA A 1 85 ? 7.768 0.494 -2.261 1.00 86.50 85 ALA A CA 1
ATOM 602 C C . ALA A 1 85 ? 8.822 0.983 -3.252 1.00 86.50 85 ALA A C 1
ATOM 604 O O . ALA A 1 85 ? 8.965 2.186 -3.501 1.00 86.50 85 ALA A O 1
ATOM 605 N N . ARG A 1 86 ? 9.560 0.034 -3.823 1.00 83.19 86 ARG A N 1
ATOM 606 C CA . ARG A 1 86 ? 10.510 0.283 -4.902 1.00 83.19 86 ARG A CA 1
ATOM 607 C C . ARG A 1 86 ? 10.057 -0.490 -6.133 1.00 83.19 86 ARG A C 1
ATOM 609 O O . ARG A 1 86 ? 9.852 -1.689 -6.044 1.00 83.19 86 ARG A O 1
ATOM 616 N N . CYS A 1 87 ? 9.888 0.187 -7.260 1.00 78.50 87 CYS A N 1
ATOM 617 C CA . CYS A 1 87 ? 9.375 -0.425 -8.493 1.00 78.50 87 CYS A CA 1
ATOM 618 C C . CYS A 1 87 ? 10.464 -0.675 -9.542 1.00 78.50 87 CYS A C 1
ATOM 620 O O . CYS A 1 87 ? 10.158 -0.848 -10.714 1.00 78.50 87 CYS A O 1
ATOM 622 N N . SER A 1 88 ? 11.736 -0.612 -9.144 1.00 72.62 88 SER A N 1
ATOM 623 C CA . SER A 1 88 ? 12.851 -1.031 -9.989 1.00 72.62 88 SER A CA 1
ATOM 624 C C . SER A 1 88 ? 14.097 -1.341 -9.178 1.00 72.62 88 SER A C 1
ATOM 626 O O . SER A 1 88 ? 14.379 -0.650 -8.194 1.00 72.62 88 SER A O 1
ATOM 628 N N . GLU A 1 89 ? 14.871 -2.331 -9.611 1.00 64.88 89 GLU A N 1
ATOM 629 C CA . GLU A 1 89 ? 16.229 -2.558 -9.130 1.00 64.88 89 GLU A CA 1
ATOM 630 C C . GLU A 1 89 ? 17.211 -2.825 -10.273 1.00 64.88 89 GLU A C 1
ATOM 632 O O . GLU A 1 89 ? 16.872 -3.431 -11.281 1.00 64.88 89 GLU A O 1
ATOM 637 N N . GLY A 1 90 ? 18.464 -2.399 -10.102 1.00 61.50 90 GLY A N 1
ATOM 638 C CA . GLY A 1 90 ? 19.528 -2.645 -11.082 1.00 61.50 90 GLY A CA 1
ATOM 639 C C . GLY A 1 90 ? 20.164 -1.379 -11.644 1.00 61.50 90 GLY A C 1
ATOM 640 O O . GLY A 1 90 ? 21.131 -1.474 -12.401 1.00 61.50 90 GLY A O 1
ATOM 641 N N . HIS A 1 91 ? 19.702 -0.196 -11.232 1.00 66.62 91 HIS A N 1
ATOM 642 C CA . HIS A 1 91 ? 20.391 1.056 -11.516 1.00 66.62 91 HIS A CA 1
ATOM 643 C C . HIS A 1 91 ? 21.436 1.358 -10.442 1.00 66.62 91 HIS A C 1
ATOM 645 O O . HIS A 1 91 ? 21.327 0.943 -9.288 1.00 66.62 91 HIS A O 1
ATOM 651 N N . SER A 1 92 ? 22.459 2.135 -10.805 1.00 60.97 92 SER A N 1
ATOM 652 C CA . SER A 1 92 ? 23.530 2.514 -9.874 1.00 60.97 92 SER A CA 1
ATOM 653 C C . SER A 1 92 ? 23.021 3.296 -8.653 1.00 60.97 92 SER A C 1
ATOM 655 O O . SER A 1 92 ? 23.705 3.312 -7.633 1.00 60.97 92 SER A O 1
ATOM 657 N N . TYR A 1 93 ? 21.831 3.912 -8.742 1.00 69.31 93 TYR A N 1
ATOM 658 C CA . TYR A 1 93 ? 21.197 4.696 -7.679 1.00 69.31 93 TYR A CA 1
ATOM 659 C C . TYR A 1 93 ? 19.666 4.669 -7.814 1.00 69.31 93 TYR A C 1
ATOM 661 O O . TYR A 1 93 ? 19.095 5.496 -8.523 1.00 69.31 93 TYR A O 1
ATOM 669 N N . ASP A 1 94 ? 19.002 3.739 -7.132 1.00 69.69 94 ASP A N 1
ATOM 670 C CA . ASP A 1 94 ? 17.540 3.718 -7.006 1.00 69.69 94 ASP A 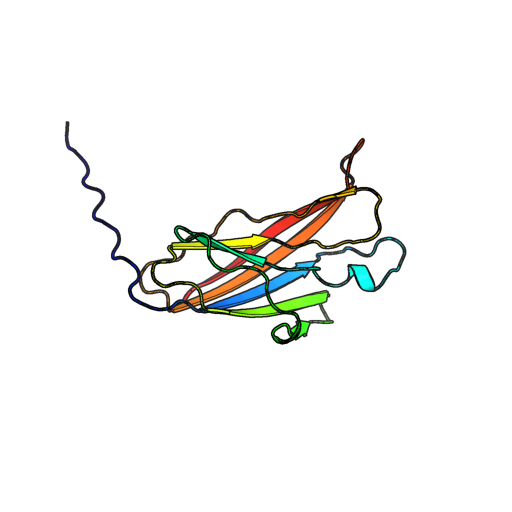CA 1
ATOM 671 C C . ASP A 1 94 ? 17.126 4.147 -5.592 1.00 69.69 94 ASP A C 1
ATOM 673 O O . ASP A 1 94 ? 17.642 3.635 -4.594 1.00 69.69 94 ASP A O 1
ATOM 677 N N . LEU A 1 95 ? 16.161 5.057 -5.502 1.00 72.00 95 LEU A N 1
ATOM 678 C CA . LEU A 1 95 ? 15.584 5.546 -4.255 1.00 72.00 95 LEU A CA 1
ATOM 679 C C . LEU A 1 95 ? 14.133 5.077 -4.100 1.00 72.00 95 LEU A C 1
ATOM 681 O O . LEU A 1 95 ? 13.347 5.083 -5.051 1.00 72.00 95 LEU A O 1
ATOM 685 N N . THR A 1 96 ? 13.778 4.703 -2.870 1.00 72.50 96 THR A N 1
ATOM 686 C CA . THR A 1 96 ? 12.419 4.293 -2.496 1.00 72.50 96 THR A CA 1
ATOM 687 C C . THR A 1 96 ? 11.497 5.503 -2.384 1.00 72.50 96 THR A C 1
ATOM 689 O O . THR A 1 96 ? 11.842 6.504 -1.755 1.00 72.50 96 THR A O 1
ATOM 692 N N . GLY A 1 97 ? 10.297 5.371 -2.947 1.00 66.62 97 GLY A N 1
ATOM 693 C CA . GLY A 1 97 ? 9.213 6.331 -2.788 1.00 66.62 97 GLY A CA 1
ATOM 694 C C . GLY A 1 97 ? 8.262 5.935 -1.683 1.00 66.62 97 GLY A C 1
ATOM 695 O O . GLY A 1 97 ? 7.880 4.770 -1.585 1.00 66.62 97 GLY A O 1
ATOM 696 N N . SER A 1 98 ? 7.813 6.921 -0.915 1.00 71.69 98 SER A N 1
ATOM 697 C CA . SER A 1 98 ? 6.754 6.753 0.079 1.00 71.69 98 SER A CA 1
ATOM 698 C C . SER A 1 98 ? 5.556 7.608 -0.292 1.00 71.69 98 SER A C 1
ATOM 700 O O . SER A 1 98 ? 5.705 8.735 -0.762 1.00 71.69 98 SER A O 1
ATOM 702 N N . THR A 1 99 ? 4.359 7.093 -0.046 1.00 81.19 99 THR A N 1
ATOM 703 C CA . THR A 1 99 ? 3.134 7.880 -0.167 1.00 81.19 99 THR A CA 1
ATOM 704 C C . THR A 1 99 ? 3.023 8.818 1.028 1.00 81.19 99 THR A C 1
ATOM 706 O O . THR A 1 99 ? 3.457 8.494 2.139 1.00 81.19 99 THR A O 1
ATOM 709 N N . ALA A 1 100 ? 2.334 9.944 0.847 1.00 76.75 100 ALA A N 1
ATOM 710 C CA . ALA A 1 100 ? 1.740 10.626 1.990 1.00 76.75 100 ALA A CA 1
ATOM 711 C C . ALA A 1 100 ? 0.770 9.669 2.716 1.00 76.75 100 ALA A C 1
ATOM 713 O O . ALA A 1 100 ? 0.169 8.784 2.094 1.00 76.75 100 ALA A O 1
ATOM 714 N N . GLY A 1 101 ? 0.654 9.814 4.037 1.00 83.19 101 GLY A N 1
ATOM 715 C CA . GLY A 1 101 ? -0.272 9.019 4.840 1.00 83.19 101 GLY A CA 1
ATOM 716 C C . GLY A 1 101 ? -1.729 9.359 4.539 1.00 83.19 101 GLY A C 1
ATOM 717 O O . GLY A 1 101 ? -2.080 10.519 4.337 1.00 83.19 101 GLY A O 1
ATOM 718 N N . VAL A 1 102 ? -2.576 8.337 4.541 1.00 89.44 102 VAL A N 1
ATOM 719 C CA . VAL A 1 102 ? -4.029 8.428 4.407 1.00 89.44 102 VAL A CA 1
ATOM 720 C C . VAL A 1 102 ? -4.651 8.308 5.784 1.00 89.44 102 VAL A C 1
ATOM 722 O O . VAL A 1 102 ? -4.339 7.375 6.522 1.00 89.44 102 VAL A O 1
ATOM 725 N N . SER A 1 103 ? -5.522 9.249 6.136 1.00 91.81 103 SER A N 1
ATOM 726 C CA . SER A 1 103 ? -6.213 9.258 7.424 1.00 91.81 103 SER A CA 1
ATOM 727 C C . SER A 1 103 ? -7.227 8.120 7.527 1.00 91.81 103 SER A C 1
ATOM 729 O O . SER A 1 103 ? -8.009 7.898 6.609 1.00 91.81 103 SER A O 1
ATOM 731 N N . ILE A 1 104 ? -7.254 7.447 8.673 1.00 90.38 104 ILE A N 1
ATOM 732 C CA . ILE A 1 104 ? -8.203 6.385 9.003 1.00 90.38 104 ILE A CA 1
ATOM 733 C C . ILE A 1 104 ? -9.338 7.001 9.838 1.00 90.38 104 ILE A C 1
ATOM 735 O O . ILE A 1 104 ? -9.075 7.501 10.936 1.00 90.38 104 ILE A O 1
ATOM 739 N N . PRO A 1 105 ? -10.594 6.993 9.353 1.00 89.38 105 PRO A N 1
ATOM 740 C CA . PRO A 1 105 ? -11.740 7.473 10.118 1.00 89.38 105 PRO A CA 1
ATOM 741 C C . PRO A 1 105 ? -11.972 6.665 11.400 1.00 89.38 105 PRO A C 1
ATOM 743 O O . PRO A 1 105 ? -11.730 5.457 11.442 1.00 89.38 105 PRO A O 1
ATOM 746 N N . ALA A 1 106 ? -12.512 7.317 12.432 1.00 85.62 106 ALA A N 1
ATOM 747 C CA . ALA A 1 106 ? -12.883 6.644 13.673 1.00 85.62 106 ALA A CA 1
ATOM 748 C C . ALA A 1 106 ? -13.939 5.552 13.423 1.00 85.62 106 ALA A C 1
ATOM 750 O O . ALA A 1 106 ? -14.889 5.761 12.672 1.00 85.62 106 ALA A O 1
ATOM 751 N N . GLY A 1 107 ? -13.778 4.401 14.079 1.00 83.50 107 GLY A N 1
ATOM 752 C CA . GLY A 1 107 ? -14.671 3.249 13.924 1.00 83.50 107 GLY A CA 1
ATOM 753 C C . GLY A 1 107 ? -14.330 2.331 12.749 1.00 83.50 107 GLY A C 1
ATOM 754 O O . GLY A 1 107 ? -14.957 1.287 12.618 1.00 83.50 107 GLY A O 1
ATOM 755 N N . THR A 1 108 ? -13.320 2.673 11.941 1.00 89.50 108 THR A N 1
ATOM 756 C CA . THR A 1 108 ? -12.834 1.794 10.871 1.00 89.50 108 THR A CA 1
ATOM 757 C C . THR A 1 108 ? -12.249 0.515 11.459 1.00 89.50 108 THR A C 1
ATOM 759 O O . THR A 1 108 ? -11.434 0.556 12.380 1.00 89.50 108 THR A O 1
ATOM 762 N N . THR A 1 109 ? -12.611 -0.624 10.887 1.00 91.19 109 THR A N 1
ATOM 763 C CA . THR A 1 109 ? -12.020 -1.930 11.210 1.00 91.19 109 THR A CA 1
ATOM 764 C C . THR A 1 109 ? -11.159 -2.451 10.070 1.00 91.19 109 THR A C 1
ATOM 766 O O . THR A 1 109 ? -10.152 -3.119 10.309 1.00 91.19 109 THR A O 1
ATOM 769 N N . THR A 1 110 ? -11.501 -2.091 8.832 1.00 93.56 110 THR A N 1
ATOM 770 C CA . THR A 1 110 ? -10.736 -2.452 7.640 1.00 93.56 110 THR A CA 1
ATOM 771 C C . THR A 1 110 ? -10.517 -1.234 6.753 1.00 93.56 110 THR A C 1
ATOM 773 O O . THR A 1 110 ? -11.447 -0.488 6.453 1.00 93.56 110 THR A O 1
ATOM 776 N N . VAL A 1 111 ? -9.275 -1.050 6.312 1.00 94.44 111 VAL A N 1
ATOM 777 C CA . VAL A 1 111 ? -8.889 -0.089 5.276 1.00 94.44 111 VAL A CA 1
ATOM 778 C C . VAL A 1 111 ? -8.550 -0.894 4.035 1.00 94.44 111 VAL A C 1
ATOM 780 O O . VAL A 1 111 ? -7.630 -1.703 4.081 1.00 94.44 111 VAL A O 1
ATOM 783 N N . THR A 1 112 ? -9.254 -0.676 2.930 1.00 96.44 112 THR A N 1
ATOM 784 C CA . THR A 1 112 ? -8.878 -1.263 1.637 1.00 96.44 112 THR A CA 1
ATOM 785 C C . THR A 1 112 ? -8.305 -0.164 0.767 1.00 96.44 112 THR A C 1
ATOM 787 O O . THR A 1 112 ? -8.978 0.837 0.537 1.00 96.44 112 THR A O 1
ATOM 790 N N . ALA A 1 113 ? -7.067 -0.310 0.306 1.00 94.44 113 ALA A N 1
ATOM 791 C CA . ALA A 1 113 ? -6.370 0.747 -0.415 1.00 94.44 113 ALA A CA 1
ATOM 792 C C . ALA A 1 113 ? -5.549 0.204 -1.585 1.00 94.44 113 ALA A C 1
ATOM 794 O O . ALA A 1 113 ? -4.941 -0.863 -1.500 1.00 94.44 113 ALA A O 1
ATOM 795 N N . THR A 1 114 ? -5.524 0.969 -2.675 1.00 93.81 114 THR A N 1
ATOM 796 C CA . THR A 1 114 ? -4.662 0.709 -3.831 1.00 93.81 114 THR A CA 1
ATOM 797 C C . THR A 1 114 ? -3.684 1.855 -3.997 1.00 93.81 114 THR A C 1
ATOM 799 O O . THR A 1 114 ? -4.088 3.018 -4.073 1.00 93.81 114 THR A O 1
ATOM 802 N N . TRP A 1 115 ? -2.402 1.527 -4.091 1.00 92.25 115 TRP A N 1
ATOM 803 C CA . TRP A 1 115 ? -1.334 2.467 -4.384 1.00 92.25 115 TRP A CA 1
ATOM 804 C C . TRP A 1 115 ? -0.729 2.177 -5.746 1.00 92.25 115 TRP A C 1
ATOM 806 O O . TRP A 1 115 ? -0.377 1.042 -6.042 1.00 92.25 115 TRP A O 1
ATOM 816 N N . GLY A 1 116 ? -0.597 3.228 -6.547 1.00 89.50 116 GLY A N 1
ATOM 817 C CA . GLY A 1 116 ? 0.106 3.214 -7.819 1.00 89.50 116 GLY A CA 1
ATOM 818 C C . GLY A 1 116 ? 1.462 3.879 -7.648 1.00 89.50 116 GLY A C 1
ATOM 819 O O . GLY A 1 116 ? 1.544 5.037 -7.220 1.00 89.50 116 GLY A O 1
ATOM 820 N N . CYS A 1 117 ? 2.512 3.142 -7.965 1.00 85.25 117 CYS A N 1
ATOM 821 C CA . CYS A 1 117 ? 3.896 3.555 -7.869 1.00 85.25 117 CYS A CA 1
ATOM 822 C C . CYS A 1 117 ? 4.507 3.658 -9.265 1.00 85.25 117 CYS A C 1
ATOM 824 O O . CYS A 1 117 ? 4.315 2.784 -10.103 1.00 85.25 117 CYS A O 1
ATOM 826 N N . THR A 1 118 ? 5.258 4.725 -9.512 1.00 81.38 118 THR A N 1
ATOM 827 C CA . THR A 1 118 ? 5.967 4.957 -10.776 1.00 81.38 118 THR A CA 1
ATOM 828 C C . THR A 1 118 ? 7.438 5.201 -10.490 1.00 81.38 118 THR A C 1
ATOM 830 O O . THR A 1 118 ? 7.747 5.967 -9.575 1.00 81.38 118 THR A O 1
ATOM 833 N N . THR A 1 119 ? 8.336 4.624 -11.284 1.00 79.62 119 THR A N 1
ATOM 834 C CA . THR A 1 119 ? 9.776 4.907 -11.206 1.00 79.62 119 THR A CA 1
ATOM 835 C C . THR A 1 119 ? 10.204 5.738 -12.406 1.00 79.62 119 THR A C 1
ATOM 837 O O . THR A 1 119 ? 9.892 5.393 -13.544 1.00 79.62 119 THR A O 1
ATOM 840 N N . ALA A 1 120 ? 10.934 6.825 -12.166 1.00 76.12 120 ALA A N 1
ATOM 841 C CA . ALA A 1 120 ? 11.477 7.668 -13.226 1.00 76.12 120 ALA A CA 1
ATOM 842 C C . ALA A 1 120 ? 12.905 8.128 -12.895 1.00 76.12 120 ALA A C 1
ATOM 844 O O . ALA A 1 120 ? 13.241 8.273 -11.713 1.00 76.12 120 ALA A O 1
ATOM 845 N N . PRO A 1 121 ? 13.749 8.384 -13.912 1.00 75.81 121 PRO A N 1
ATOM 846 C CA . PRO A 1 121 ? 15.055 8.980 -13.693 1.00 75.81 121 PRO A CA 1
ATOM 847 C C . PRO A 1 121 ? 14.890 10.476 -13.410 1.00 75.81 121 PRO A C 1
ATOM 849 O O . PRO A 1 121 ? 14.204 11.190 -14.144 1.00 75.81 121 PRO A O 1
ATOM 852 N N . VAL A 1 122 ? 15.552 10.977 -12.372 1.00 76.50 122 VAL A N 1
ATOM 853 C CA . VAL A 1 122 ? 15.719 12.420 -12.163 1.00 76.50 122 VAL A CA 1
ATOM 854 C C . VAL A 1 122 ? 16.972 12.836 -12.926 1.00 76.50 122 VAL A C 1
ATOM 856 O O . VAL A 1 122 ? 18.038 12.320 -12.622 1.00 76.50 122 VAL A O 1
ATOM 859 N N . TYR A 1 123 ? 16.884 13.720 -13.930 1.00 68.56 123 TYR A N 1
ATOM 860 C CA . TYR A 1 123 ? 18.065 14.141 -14.704 1.00 68.56 123 TYR A CA 1
ATOM 861 C C . TYR A 1 123 ? 18.608 15.517 -14.276 1.00 68.56 123 TYR A C 1
ATOM 863 O O . TYR A 1 123 ? 17.848 16.490 -14.308 1.00 68.56 123 TYR A O 1
ATOM 871 N N . PRO A 1 124 ? 19.923 15.641 -13.991 1.00 70.19 124 PRO A N 1
ATOM 872 C CA . PRO A 1 124 ? 20.876 14.557 -13.705 1.00 70.19 124 PRO A CA 1
ATOM 873 C C . PRO A 1 124 ? 20.641 13.981 -12.295 1.00 70.19 124 PRO A C 1
ATOM 875 O O . PRO A 1 124 ? 20.382 14.749 -11.369 1.00 70.19 124 PRO A O 1
ATOM 878 N N . GLY A 1 125 ? 20.745 12.660 -12.094 1.00 70.75 125 GLY A N 1
ATOM 879 C CA . GLY A 1 125 ? 20.427 12.089 -10.778 1.00 70.75 125 GLY A CA 1
ATOM 880 C C . GLY A 1 125 ? 19.952 10.629 -10.735 1.00 70.75 125 GLY A C 1
ATOM 881 O O . GLY A 1 125 ? 20.080 9.893 -11.717 1.00 70.75 125 GLY A O 1
ATOM 882 N N . PRO A 1 126 ? 19.470 10.198 -9.551 1.00 75.75 126 PRO A N 1
ATOM 883 C CA . PRO A 1 126 ? 19.038 8.832 -9.285 1.00 75.75 126 PRO A CA 1
ATOM 884 C C . PRO A 1 126 ? 17.668 8.526 -9.899 1.00 75.75 126 PRO A C 1
ATOM 886 O O . PRO A 1 126 ? 16.904 9.420 -10.270 1.00 75.75 126 PRO A O 1
ATOM 889 N N . TRP A 1 127 ? 17.334 7.243 -9.939 1.00 77.31 127 TRP A N 1
ATOM 890 C CA . TRP A 1 127 ? 15.974 6.784 -10.174 1.00 77.31 127 TRP A CA 1
ATOM 891 C C . TRP A 1 127 ? 15.175 6.913 -8.888 1.00 77.31 127 TRP A C 1
ATOM 893 O O . TRP A 1 127 ? 15.635 6.529 -7.814 1.00 77.31 127 TRP A O 1
ATOM 903 N N . VAL A 1 128 ? 13.976 7.469 -8.987 1.00 80.25 128 VAL A N 1
ATOM 904 C CA . VAL A 1 128 ? 13.101 7.675 -7.835 1.00 80.25 128 VAL A CA 1
ATOM 905 C C . VAL A 1 128 ? 11.796 6.952 -8.107 1.00 80.25 128 VAL A C 1
ATOM 907 O O . VAL A 1 128 ? 11.117 7.241 -9.093 1.00 80.25 128 VAL A O 1
ATOM 910 N N . THR A 1 129 ? 11.448 6.003 -7.237 1.00 83.31 129 THR A N 1
ATOM 911 C CA . THR A 1 129 ? 10.067 5.521 -7.159 1.00 83.31 129 THR A CA 1
ATOM 912 C C . THR A 1 129 ? 9.237 6.590 -6.454 1.00 83.31 129 THR A C 1
ATOM 914 O O . THR A 1 129 ? 9.688 7.180 -5.479 1.00 83.31 129 THR A O 1
ATOM 917 N N . ASN A 1 130 ? 8.023 6.850 -6.923 1.00 85.12 130 ASN A N 1
ATOM 918 C CA . ASN A 1 130 ? 7.044 7.673 -6.229 1.00 85.12 130 ASN A CA 1
ATOM 919 C C . ASN A 1 130 ? 5.712 6.932 -6.193 1.00 85.12 130 ASN A C 1
ATOM 921 O O . ASN A 1 130 ? 5.200 6.532 -7.235 1.00 85.12 130 ASN A O 1
ATOM 925 N N . CYS A 1 131 ? 5.156 6.764 -4.998 1.00 87.12 131 CYS A N 1
ATOM 926 C CA . CYS A 1 131 ? 3.908 6.048 -4.784 1.00 87.12 131 CYS A CA 1
ATOM 927 C C . CYS A 1 131 ? 2.788 7.026 -4.430 1.00 87.12 131 CYS A C 1
ATOM 929 O O . CYS A 1 131 ? 2.971 7.965 -3.655 1.00 87.12 131 CYS A O 1
ATOM 931 N N . SER A 1 132 ? 1.602 6.784 -4.976 1.00 90.00 132 SER A N 1
ATOM 932 C CA . SER A 1 132 ? 0.415 7.615 -4.781 1.00 90.00 132 SER A CA 1
ATOM 933 C C . SER A 1 132 ? -0.810 6.747 -4.516 1.00 90.00 132 SER A C 1
ATOM 935 O O . SER A 1 132 ? -0.939 5.659 -5.076 1.00 90.00 132 SER A O 1
ATOM 937 N N . LEU A 1 133 ? -1.703 7.207 -3.640 1.00 91.38 133 LEU A N 1
ATOM 938 C CA . LEU A 1 133 ? -2.967 6.519 -3.390 1.00 91.38 133 LEU A CA 1
ATOM 939 C C . LEU A 1 133 ? -3.885 6.697 -4.603 1.00 91.38 133 LEU A C 1
ATOM 941 O O . LEU A 1 133 ? -4.179 7.825 -4.990 1.00 91.38 133 LEU A O 1
ATOM 945 N N . GLN A 1 134 ? -4.342 5.589 -5.173 1.00 91.94 134 GLN A N 1
ATOM 946 C CA . GLN A 1 134 ? -5.275 5.567 -6.301 1.00 91.94 134 GLN A CA 1
ATOM 947 C C . GLN A 1 134 ? -6.719 5.437 -5.817 1.00 91.94 134 GLN A C 1
ATOM 949 O O . GLN A 1 134 ? -7.622 6.091 -6.333 1.00 91.94 134 GLN A O 1
ATOM 954 N N . SER A 1 135 ? -6.943 4.609 -4.797 1.00 94.00 135 SER A N 1
ATOM 955 C CA . SER A 1 135 ? -8.259 4.406 -4.198 1.00 94.00 135 SER A CA 1
ATOM 956 C C . SER A 1 135 ? -8.142 3.999 -2.734 1.00 94.00 135 SER A C 1
ATOM 958 O O . SER A 1 135 ? -7.159 3.378 -2.325 1.00 94.00 135 SER A O 1
ATOM 960 N N . VAL A 1 136 ? -9.155 4.355 -1.941 1.00 95.50 136 VAL A N 1
ATOM 961 C CA . VAL A 1 136 ? -9.306 3.907 -0.555 1.00 95.50 136 VAL A CA 1
ATOM 962 C C . VAL A 1 136 ? -10.780 3.759 -0.196 1.00 95.50 136 VAL A C 1
ATOM 964 O O . VAL A 1 136 ? -11.610 4.576 -0.597 1.00 95.50 136 VAL A O 1
ATOM 967 N N . SER A 1 137 ? -11.100 2.727 0.574 1.00 95.88 137 SER A N 1
ATOM 968 C CA . SER A 1 137 ? -12.401 2.523 1.202 1.00 95.88 137 SER A CA 1
ATOM 969 C C . SER A 1 137 ? -12.241 2.038 2.643 1.00 95.88 137 SER A C 1
ATOM 971 O O . SER A 1 137 ? -11.198 1.505 3.034 1.00 95.88 137 SER A O 1
ATOM 973 N N . TYR A 1 138 ? -13.287 2.256 3.439 1.00 93.12 138 TYR A N 1
ATOM 974 C CA . TYR A 1 138 ? -13.313 1.982 4.874 1.00 93.12 138 TYR A CA 1
ATOM 975 C C . TYR A 1 138 ? -14.562 1.174 5.217 1.00 93.12 138 TYR A C 1
ATOM 977 O O . TYR A 1 138 ? -15.631 1.433 4.656 1.00 93.12 138 TYR A O 1
ATOM 985 N N . SER A 1 139 ? -14.431 0.237 6.154 1.00 89.75 139 SER A N 1
ATOM 986 C CA . SER A 1 139 ? -15.551 -0.509 6.741 1.00 89.75 139 SER A CA 1
ATOM 987 C C . SER A 1 139 ? -15.364 -0.741 8.228 1.00 89.75 139 SER A C 1
ATOM 989 O O . SER A 1 139 ? -14.204 -1.003 8.638 1.00 89.75 139 SER A O 1
#

Foldseek 3Di:
DDPPPPPPQPQQQAKAKEWEKEFAADDDPPNDPVLLEWDFKFKAFPDVRDTGTDDPVQWDADNVRSITIGMDIDDGRTFWMKMKTFRDDDDPAEEIAIEDIDGDDHPFRYKYWYKYWYWDQDVPHHIYIHIYTPDIDTD

pLDDT: mean 78.47, std 15.03, range [39.38, 96.44]

Sequence (139 aa):
MLSLALAPSPAMAGTVTLQATVDCLNYNSFGDTRDWYPISPSVGASPYGGGGAVPYSSMVAVPATHAWQFAQTLPSGTTSVSVSARCSEGHSYDLTGSTAGVSIPAGTTTVTATWGCTTAPVYPGPWVTNCSLQSVSYS

Radius of gyration: 16.89 Å; chains: 1; bounding box: 39×50×44 Å

Secondary structure (DSSP, 8-state):
--------PPP--SPEEEEEEEEETT--STT-GGGSS-EEEEEEEETTTEEEEPPGGG-EEEGGGTEEEEEEEEPTT--EEEEEEE----SSSEE-EEPPPEEPPTT-SEEEEEEEEEEEEPSSS-EEEEEEEEEEEE-